Protein AF-A0AB72UAG9-F1 (afdb_monomer)

Solvent-accessible surface area (backbone atoms only — not comparable to full-atom values): 4149 Å² total; per-residue (Å²): 137,81,92,75,53,74,68,56,52,52,50,54,51,52,54,54,32,56,77,69,71,58,66,90,68,80,84,56,80,76,80,67,44,83,85,59,51,70,70,56,48,50,53,54,49,52,50,42,52,53,22,51,74,71,76,40,78,53,99,62,93,76,48,121

Structure (mmCIF, N/CA/C/O backbone):
data_AF-A0AB72UAG9-F1
#
_entry.id   AF-A0AB72UAG9-F1
#
loop_
_atom_site.group_PDB
_atom_site.id
_atom_site.type_symbol
_atom_site.label_atom_id
_atom_site.label_alt_id
_atom_site.label_comp_id
_atom_site.label_asym_id
_atom_site.label_entity_id
_atom_site.label_seq_id
_atom_site.pdbx_PDB_ins_code
_atom_site.Cartn_x
_atom_site.Cartn_y
_atom_site.Cartn_z
_atom_site.occupancy
_atom_site.B_iso_or_equiv
_atom_site.auth_seq_id
_atom_site.auth_comp_id
_atom_site.auth_asym_id
_atom_site.auth_atom_id
_atom_site.pdbx_PDB_model_num
ATOM 1 N N . MET A 1 1 ? -8.988 8.265 -23.174 1.00 64.81 1 MET A N 1
ATOM 2 C CA . MET A 1 1 ? -8.100 7.202 -22.646 1.00 64.81 1 MET A CA 1
ATOM 3 C C . MET A 1 1 ? -8.663 5.872 -23.105 1.00 64.81 1 MET A C 1
ATOM 5 O O . MET A 1 1 ? -9.877 5.772 -23.183 1.00 64.81 1 MET A O 1
ATOM 9 N N . ARG A 1 2 ? -7.816 4.914 -23.489 1.00 88.06 2 ARG A N 1
ATOM 10 C CA . ARG A 1 2 ? -8.265 3.578 -23.907 1.00 88.06 2 ARG A CA 1
ATOM 11 C C . ARG A 1 2 ? -8.216 2.657 -22.692 1.00 88.06 2 ARG A C 1
ATOM 13 O O . ARG A 1 2 ? -7.201 2.681 -21.994 1.00 88.06 2 ARG A O 1
ATOM 20 N N . ASP A 1 3 ? -9.271 1.886 -22.465 1.00 90.81 3 ASP A N 1
ATOM 21 C CA . ASP A 1 3 ? -9.292 0.894 -21.393 1.00 90.81 3 ASP A CA 1
ATOM 22 C C . ASP A 1 3 ? -8.272 -0.206 -21.685 1.00 90.81 3 ASP A C 1
ATOM 24 O O . ASP A 1 3 ? -8.077 -0.601 -22.839 1.00 90.81 3 ASP A O 1
ATOM 28 N N . ILE A 1 4 ? -7.582 -0.646 -20.636 1.00 94.06 4 ILE A N 1
ATOM 29 C CA . ILE A 1 4 ? -6.604 -1.729 -20.690 1.00 94.06 4 ILE A CA 1
ATOM 30 C C . ILE A 1 4 ? -6.862 -2.698 -19.546 1.00 94.06 4 ILE A C 1
ATOM 32 O O . ILE A 1 4 ? -7.303 -2.310 -18.462 1.00 94.06 4 ILE A O 1
ATOM 36 N N . THR A 1 5 ? -6.544 -3.956 -19.794 1.00 95.62 5 THR A N 1
ATOM 37 C CA . THR A 1 5 ? -6.557 -5.016 -18.788 1.00 95.62 5 THR A CA 1
ATOM 38 C C . THR A 1 5 ? -5.384 -4.870 -17.813 1.00 95.62 5 THR A C 1
ATOM 40 O O . THR A 1 5 ? -4.390 -4.177 -18.075 1.00 95.62 5 THR A O 1
ATOM 43 N N . ILE A 1 6 ? -5.478 -5.543 -16.666 1.00 92.81 6 ILE A N 1
ATOM 44 C CA . ILE A 1 6 ? -4.396 -5.575 -15.670 1.00 92.81 6 ILE A CA 1
ATOM 45 C C . ILE A 1 6 ? -3.162 -6.274 -16.259 1.00 92.81 6 ILE A C 1
ATOM 47 O O . ILE A 1 6 ? -2.025 -5.867 -16.008 1.00 92.81 6 ILE A O 1
ATOM 51 N N . GLU A 1 7 ? -3.377 -7.289 -17.089 1.00 95.06 7 GLU A N 1
ATOM 52 C CA . GLU A 1 7 ? -2.348 -8.058 -17.778 1.00 95.06 7 GLU A CA 1
ATOM 53 C C . GLU A 1 7 ? -1.572 -7.186 -18.771 1.00 95.06 7 GLU A C 1
ATOM 55 O O . GLU A 1 7 ? -0.335 -7.202 -18.788 1.00 95.06 7 GLU A O 1
ATOM 60 N N . GLU A 1 8 ? -2.283 -6.372 -19.555 1.00 94.94 8 GLU A N 1
ATOM 61 C CA . GLU A 1 8 ? -1.683 -5.410 -20.483 1.00 94.94 8 GLU A CA 1
ATOM 62 C C . GLU A 1 8 ? -0.900 -4.326 -19.744 1.00 94.94 8 GLU A C 1
ATOM 64 O O . GLU A 1 8 ? 0.211 -3.970 -20.152 1.00 94.94 8 GLU A O 1
ATOM 69 N N . LEU A 1 9 ? -1.438 -3.822 -18.631 1.00 94.75 9 LEU A N 1
ATOM 70 C CA . LEU A 1 9 ? -0.723 -2.873 -17.784 1.00 94.75 9 LEU A CA 1
ATOM 71 C C . LEU A 1 9 ? 0.576 -3.490 -17.246 1.00 94.75 9 LEU A C 1
ATOM 73 O O . LEU A 1 9 ? 1.638 -2.868 -17.330 1.00 94.75 9 LEU A O 1
ATOM 77 N N . ALA A 1 10 ? 0.524 -4.730 -16.755 1.00 92.19 10 ALA A N 1
ATOM 78 C CA . ALA A 1 10 ? 1.698 -5.441 -16.261 1.00 92.19 10 ALA A CA 1
ATOM 79 C C . ALA A 1 10 ? 2.752 -5.652 -17.363 1.00 92.19 10 ALA A C 1
ATOM 81 O O . ALA A 1 10 ? 3.949 -5.497 -17.108 1.00 92.19 10 ALA A O 1
ATOM 82 N N . ALA A 1 11 ? 2.330 -5.958 -18.594 1.00 94.56 11 ALA A N 1
AT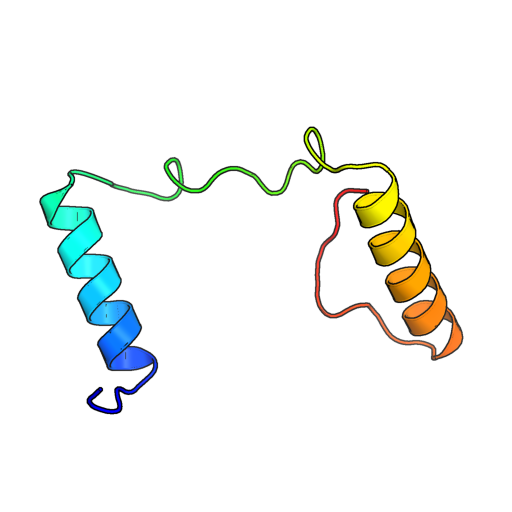OM 83 C CA . ALA A 1 11 ? 3.228 -6.097 -19.739 1.00 94.56 11 ALA A CA 1
ATOM 84 C C . ALA A 1 11 ? 3.937 -4.778 -20.080 1.00 94.56 11 ALA A C 1
ATOM 86 O O . ALA A 1 11 ? 5.162 -4.760 -20.223 1.00 94.56 11 ALA A O 1
ATOM 87 N N . ARG A 1 12 ? 3.196 -3.663 -20.116 1.00 93.81 12 ARG A N 1
ATOM 88 C CA . ARG A 1 12 ? 3.766 -2.326 -20.355 1.00 93.81 12 ARG A CA 1
ATOM 89 C C . ARG A 1 12 ? 4.769 -1.925 -19.278 1.00 93.81 12 ARG A C 1
ATOM 91 O O . ARG A 1 12 ? 5.827 -1.387 -19.598 1.00 93.81 12 ARG A O 1
ATOM 98 N N . ILE A 1 13 ? 4.467 -2.218 -18.011 1.00 91.31 13 ILE A N 1
ATOM 99 C CA . ILE A 1 13 ? 5.390 -1.966 -16.897 1.00 91.31 13 ILE A CA 1
ATOM 100 C C . ILE A 1 13 ? 6.677 -2.776 -17.081 1.00 91.31 13 ILE A C 1
ATOM 102 O O . ILE A 1 13 ? 7.762 -2.214 -16.951 1.00 91.31 13 ILE A O 1
ATOM 106 N N . ARG A 1 14 ? 6.590 -4.070 -17.421 1.00 90.25 14 ARG A N 1
ATOM 107 C CA . ARG A 1 14 ? 7.781 -4.907 -17.668 1.00 90.25 14 ARG A CA 1
ATOM 108 C C . ARG A 1 14 ? 8.654 -4.349 -18.792 1.00 90.25 14 ARG A C 1
ATOM 110 O O . ARG A 1 14 ? 9.863 -4.249 -18.609 1.00 90.25 14 ARG A O 1
ATOM 117 N N . GLN A 1 15 ? 8.045 -3.942 -19.905 1.00 93.06 15 GLN A N 1
ATOM 118 C CA . GLN A 1 15 ? 8.764 -3.340 -21.028 1.00 93.06 15 GLN A CA 1
ATOM 119 C C . GLN A 1 15 ? 9.483 -2.051 -20.609 1.00 93.06 15 GLN A C 1
ATOM 121 O O . GLN A 1 15 ? 10.686 -1.918 -20.817 1.00 93.06 15 GLN A O 1
ATOM 126 N N . LYS A 1 16 ? 8.777 -1.135 -19.936 1.00 92.31 16 LYS A N 1
ATOM 127 C CA . LYS A 1 16 ? 9.362 0.125 -19.457 1.00 92.31 16 LYS A CA 1
ATOM 128 C C . LYS A 1 16 ? 10.505 -0.085 -18.468 1.00 92.31 16 LYS A C 1
ATOM 130 O O . LYS A 1 16 ? 11.486 0.647 -18.506 1.00 92.31 16 LYS A O 1
ATOM 135 N N . ARG A 1 17 ? 10.407 -1.090 -17.595 1.00 90.56 17 ARG A N 1
ATOM 136 C CA . ARG A 1 17 ? 11.498 -1.447 -16.675 1.00 90.56 17 ARG A CA 1
ATOM 137 C C . ARG A 1 17 ? 12.743 -1.910 -17.425 1.00 90.56 17 ARG A C 1
ATOM 139 O O . ARG A 1 17 ? 13.834 -1.471 -17.081 1.00 90.56 17 ARG A O 1
ATOM 146 N N . ALA A 1 18 ? 12.573 -2.743 -18.453 1.00 90.00 18 ALA A N 1
ATOM 147 C CA . ALA A 1 18 ? 13.678 -3.202 -19.291 1.00 90.00 18 ALA A CA 1
ATOM 148 C C . ALA A 1 18 ? 14.348 -2.038 -20.043 1.00 90.00 18 ALA A C 1
ATOM 150 O O . ALA A 1 18 ? 15.571 -1.942 -20.030 1.00 90.00 18 ALA A O 1
ATOM 151 N N . GLU A 1 19 ? 13.562 -1.116 -20.614 1.00 93.38 19 GLU A N 1
ATOM 152 C CA . GLU A 1 19 ? 14.069 0.105 -21.271 1.00 93.38 19 GLU A CA 1
ATOM 153 C C . GLU A 1 19 ? 14.906 0.983 -20.327 1.00 93.38 19 GLU A C 1
ATOM 155 O O . GLU A 1 19 ? 15.875 1.606 -20.751 1.00 93.38 19 GLU A O 1
ATOM 160 N N . LEU A 1 20 ? 14.552 1.018 -19.040 1.00 91.31 20 LEU A N 1
ATOM 161 C CA . LEU A 1 20 ? 15.260 1.783 -18.009 1.00 91.31 20 LEU A CA 1
ATOM 162 C C . L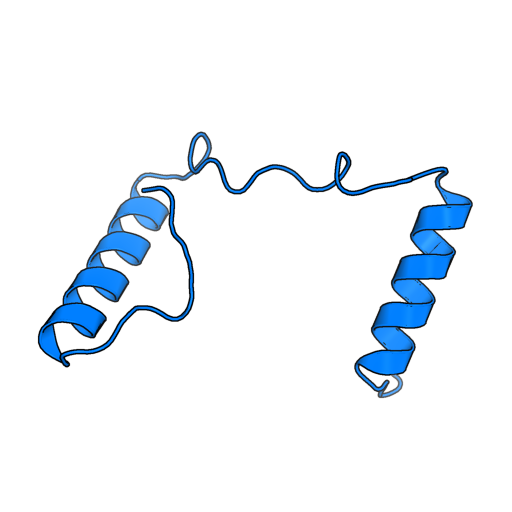EU A 1 20 ? 16.432 1.016 -17.370 1.00 91.31 20 LEU A C 1
ATOM 164 O O . LEU A 1 20 ? 17.048 1.525 -16.435 1.00 91.31 20 LEU A O 1
ATOM 168 N N . GLY A 1 21 ? 16.724 -0.212 -17.814 1.00 90.69 21 GLY A N 1
ATOM 169 C CA . GLY A 1 21 ? 17.755 -1.063 -17.209 1.00 90.69 21 GLY A CA 1
ATOM 170 C C . GLY A 1 21 ? 17.434 -1.514 -15.776 1.00 90.69 21 GLY A C 1
ATOM 171 O O . GLY A 1 21 ? 18.326 -1.947 -15.048 1.00 90.69 21 GLY A O 1
ATOM 172 N N . LEU A 1 22 ? 16.171 -1.414 -15.349 1.00 86.25 22 LEU A N 1
ATOM 173 C CA . LEU A 1 22 ? 15.731 -1.791 -14.007 1.00 86.25 22 LEU A CA 1
ATOM 174 C C . LEU A 1 22 ? 15.507 -3.304 -13.934 1.00 86.25 22 LEU A C 1
ATOM 176 O O . LEU A 1 22 ? 14.568 -3.843 -14.525 1.00 86.25 22 LEU A O 1
ATOM 180 N N . SER A 1 23 ? 16.341 -3.989 -13.155 1.00 80.94 23 SER A N 1
ATOM 181 C CA . SER A 1 23 ? 16.225 -5.421 -12.873 1.00 80.94 23 SER A CA 1
ATOM 182 C C . SER A 1 23 ? 15.920 -5.683 -11.391 1.00 80.94 23 SER A C 1
ATOM 184 O O . SER A 1 23 ? 16.227 -4.883 -10.506 1.00 80.94 23 SER A O 1
ATOM 186 N N . GLY A 1 24 ? 15.257 -6.806 -11.099 1.00 78.38 24 GLY A N 1
ATOM 187 C CA . GLY A 1 24 ? 14.906 -7.188 -9.726 1.00 78.38 24 GLY A CA 1
ATOM 188 C C . GLY A 1 24 ? 13.812 -6.317 -9.092 1.00 78.38 24 GLY A C 1
ATOM 189 O O . GLY A 1 24 ? 12.937 -5.811 -9.790 1.00 78.38 24 GLY A O 1
ATOM 190 N N . LYS A 1 25 ? 13.826 -6.202 -7.754 1.00 70.69 25 LYS A N 1
ATOM 191 C CA . LYS A 1 25 ? 12.865 -5.417 -6.942 1.00 70.69 25 LYS A CA 1
ATOM 192 C C . LYS A 1 25 ? 13.510 -4.222 -6.217 1.00 70.69 25 LYS A C 1
ATOM 194 O O . LYS A 1 25 ? 12.856 -3.593 -5.392 1.00 70.69 25 LYS A O 1
ATOM 199 N N . GLY A 1 26 ? 14.795 -3.952 -6.467 1.00 68.00 26 GLY A N 1
ATOM 200 C CA . GLY A 1 26 ? 15.585 -2.961 -5.718 1.00 68.00 26 GLY A CA 1
ATOM 201 C C . GLY A 1 26 ? 15.235 -1.503 -6.028 1.00 68.00 26 GLY A C 1
ATOM 202 O O . GLY A 1 26 ? 15.585 -0.607 -5.270 1.00 68.00 26 GLY A O 1
ATOM 203 N N . ASP A 1 27 ? 14.517 -1.273 -7.122 1.00 71.38 27 ASP A N 1
ATOM 204 C CA . ASP A 1 27 ? 14.017 0.029 -7.558 1.00 71.38 27 ASP A CA 1
ATOM 205 C C . ASP A 1 27 ? 12.694 0.425 -6.880 1.00 71.38 27 ASP A C 1
ATOM 207 O O . ASP A 1 27 ? 12.318 1.598 -6.863 1.00 71.38 27 ASP A O 1
ATOM 211 N N . VAL A 1 28 ? 11.994 -0.538 -6.274 1.00 71.44 28 VAL A N 1
ATOM 212 C CA . VAL A 1 28 ? 10.823 -0.264 -5.445 1.00 71.44 28 VAL A CA 1
ATOM 213 C C . VAL A 1 28 ? 11.308 0.123 -4.057 1.00 71.44 28 VAL A C 1
ATOM 215 O O . VAL A 1 28 ? 11.948 -0.665 -3.361 1.00 71.44 28 VAL A O 1
ATOM 218 N N . GLN A 1 29 ? 10.971 1.337 -3.618 1.00 68.00 29 GLN A N 1
ATOM 219 C CA . GLN A 1 29 ? 11.275 1.732 -2.250 1.00 68.00 29 GLN A CA 1
ATOM 220 C C . GLN A 1 29 ? 10.624 0.767 -1.249 1.00 68.00 29 GLN A C 1
ATOM 222 O O . GLN A 1 29 ? 9.422 0.502 -1.349 1.00 68.00 29 GLN A O 1
ATOM 227 N N . PRO A 1 30 ? 11.371 0.294 -0.235 1.00 72.25 30 PRO A N 1
ATOM 228 C CA . PRO A 1 30 ? 10.802 -0.522 0.822 1.00 72.25 30 PRO A CA 1
ATOM 229 C C . PRO A 1 30 ? 9.647 0.210 1.507 1.00 72.25 30 PRO A C 1
ATOM 231 O O . PRO A 1 30 ? 9.747 1.405 1.803 1.00 72.25 30 PRO A O 1
ATOM 234 N N . ASN A 1 31 ? 8.581 -0.520 1.845 1.00 75.69 31 ASN A N 1
ATOM 235 C CA . ASN A 1 31 ? 7.500 -0.018 2.696 1.00 75.69 31 ASN A CA 1
ATOM 236 C C . ASN A 1 31 ? 7.970 0.087 4.164 1.00 75.69 31 ASN A C 1
ATOM 238 O O . ASN A 1 31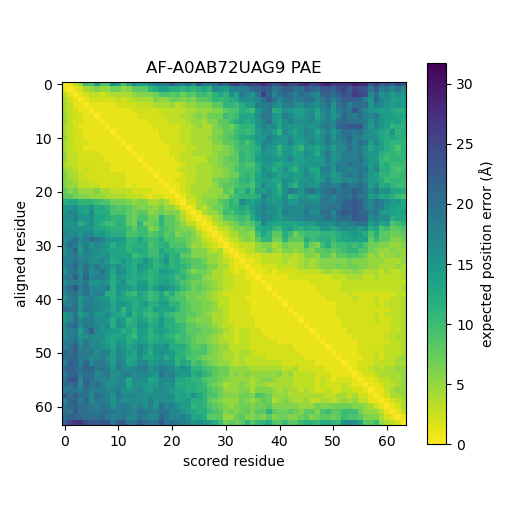 ? 7.443 -0.573 5.058 1.00 75.69 31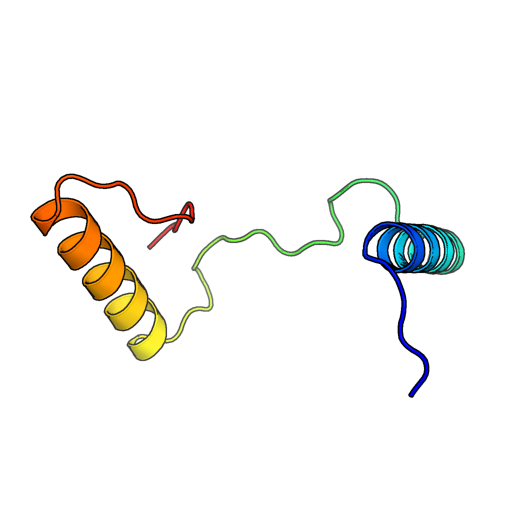 ASN A O 1
ATOM 242 N N . SER A 1 32 ? 9.015 0.881 4.408 1.00 79.56 32 SER A N 1
ATOM 243 C CA . SER A 1 32 ? 9.718 0.984 5.692 1.00 79.56 32 SER A CA 1
ATOM 244 C C . SER A 1 32 ? 8.986 1.832 6.725 1.00 79.56 32 SER A C 1
ATOM 246 O O . SER A 1 32 ? 9.391 1.865 7.876 1.00 79.56 32 SER A O 1
ATOM 248 N N . GLY A 1 33 ? 7.965 2.592 6.323 1.00 82.00 33 GLY A N 1
ATOM 249 C CA . GLY A 1 33 ? 7.269 3.526 7.213 1.00 82.00 33 GLY A CA 1
ATOM 250 C C . GLY A 1 33 ? 8.077 4.772 7.611 1.00 82.00 33 GLY A C 1
ATOM 251 O O . GLY A 1 33 ? 7.466 5.781 7.953 1.00 82.00 33 GLY A O 1
ATOM 252 N N . ARG A 1 34 ? 9.414 4.774 7.454 1.00 83.00 34 ARG A N 1
ATOM 253 C CA . ARG A 1 34 ? 10.346 5.825 7.923 1.00 83.00 34 ARG A CA 1
ATOM 254 C C . ARG A 1 34 ? 9.943 7.254 7.549 1.00 83.00 34 ARG A C 1
ATOM 256 O O . ARG A 1 34 ? 10.152 8.173 8.330 1.00 83.00 34 ARG A O 1
ATOM 263 N N . ARG A 1 35 ? 9.393 7.455 6.349 1.00 83.94 35 ARG A N 1
ATOM 264 C CA . ARG A 1 35 ? 9.018 8.781 5.820 1.00 83.94 35 ARG A CA 1
ATOM 265 C C . ARG A 1 35 ? 7.541 9.137 6.001 1.00 83.94 35 ARG A C 1
ATOM 267 O O . ARG A 1 35 ? 7.081 10.129 5.444 1.00 83.94 35 ARG A O 1
ATOM 274 N N . ARG A 1 36 ? 6.762 8.337 6.734 1.00 88.12 36 ARG A N 1
ATOM 275 C CA . ARG A 1 36 ? 5.335 8.621 6.919 1.00 88.12 36 ARG A CA 1
ATOM 276 C C . ARG A 1 36 ? 5.133 9.804 7.853 1.00 88.12 36 ARG A C 1
ATOM 278 O O . ARG A 1 36 ? 5.671 9.854 8.964 1.00 88.12 36 ARG A O 1
ATOM 285 N N . THR A 1 37 ? 4.264 10.705 7.417 1.00 91.88 37 THR A N 1
ATOM 286 C CA . THR A 1 37 ? 3.719 11.761 8.264 1.00 91.88 37 THR A CA 1
ATOM 287 C C . THR A 1 37 ? 2.986 11.158 9.464 1.00 91.88 37 THR A C 1
ATOM 289 O O . THR A 1 37 ? 2.518 10.013 9.426 1.00 91.88 37 THR A O 1
ATOM 292 N N . GLN A 1 38 ? 2.847 11.944 10.531 1.00 92.50 38 GLN A N 1
ATOM 293 C CA . GLN A 1 38 ? 2.097 11.518 11.712 1.00 92.50 38 GLN A CA 1
ATOM 294 C C . GLN A 1 38 ? 0.630 11.213 11.372 1.00 92.50 38 GLN A C 1
ATOM 296 O O . GLN A 1 38 ? 0.082 10.217 11.843 1.00 92.50 38 GLN A O 1
ATOM 301 N N . SER A 1 39 ? 0.021 12.011 10.486 1.00 94.50 39 SER A N 1
ATOM 302 C CA . SER A 1 39 ? -1.349 11.791 10.010 1.00 94.50 39 SER A CA 1
ATOM 303 C C . SER A 1 39 ? -1.515 10.423 9.348 1.00 94.50 39 SER A C 1
ATOM 305 O O . SER A 1 39 ? -2.456 9.693 9.660 1.00 94.50 39 SER A O 1
ATOM 307 N N . LYS A 1 40 ? -0.563 10.013 8.498 1.00 91.44 40 LYS A N 1
ATOM 308 C CA . LYS A 1 40 ? -0.608 8.700 7.847 1.00 91.44 40 LYS A CA 1
ATOM 309 C C . LYS A 1 40 ? -0.425 7.560 8.848 1.00 91.44 40 LYS A C 1
ATOM 311 O O . LYS A 1 40 ? -1.109 6.549 8.726 1.00 91.44 40 LYS A O 1
ATOM 316 N N . ARG A 1 41 ? 0.464 7.709 9.837 1.00 91.75 41 ARG A N 1
ATOM 317 C CA . ARG A 1 41 ? 0.656 6.703 10.900 1.00 91.75 41 ARG A CA 1
ATOM 318 C C . ARG A 1 41 ? -0.606 6.506 11.737 1.00 91.75 41 ARG A C 1
ATOM 320 O O . ARG A 1 41 ? -0.972 5.370 12.019 1.00 91.75 41 ARG A O 1
ATOM 327 N N . ASN A 1 42 ? -1.288 7.591 12.094 1.00 93.88 42 ASN A N 1
ATOM 328 C CA . ASN A 1 42 ? -2.549 7.525 12.834 1.00 93.88 42 ASN A CA 1
ATOM 329 C C . ASN A 1 42 ? -3.640 6.833 12.012 1.00 93.88 42 ASN A C 1
ATOM 331 O O . ASN A 1 42 ? -4.278 5.914 12.508 1.00 93.88 42 ASN A O 1
ATOM 335 N N . LEU A 1 43 ? -3.785 7.192 10.732 1.00 93.06 43 LEU A N 1
ATOM 336 C CA . LEU A 1 43 ? -4.741 6.534 9.839 1.00 93.06 43 LEU A CA 1
ATOM 337 C C . LEU A 1 43 ? -4.519 5.015 9.769 1.00 93.06 43 LEU A C 1
ATOM 339 O O . LEU A 1 43 ? -5.469 4.250 9.887 1.00 93.06 43 LEU A O 1
ATOM 343 N N . LEU A 1 44 ? -3.270 4.572 9.583 1.00 92.00 44 LEU A N 1
ATOM 344 C CA . LEU A 1 44 ? -2.957 3.143 9.483 1.00 92.00 44 LEU A CA 1
ATOM 345 C C . LEU A 1 44 ? -3.236 2.392 10.791 1.00 92.00 44 LEU A C 1
ATOM 347 O O . LEU A 1 44 ? -3.732 1.270 10.730 1.00 92.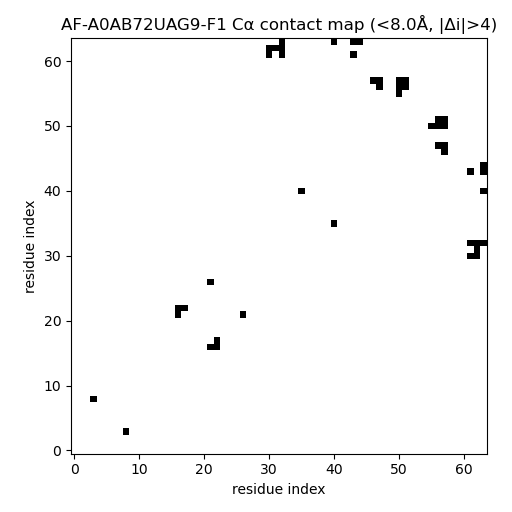00 44 LEU A O 1
ATOM 351 N N . ARG A 1 45 ? -2.964 3.010 11.948 1.00 91.50 45 ARG A N 1
ATOM 352 C CA . ARG A 1 45 ? -3.316 2.444 13.260 1.00 91.50 45 ARG A CA 1
ATOM 353 C C . ARG A 1 45 ? -4.825 2.305 13.426 1.00 91.50 45 ARG A C 1
ATOM 355 O O . ARG A 1 45 ? -5.286 1.215 13.729 1.00 91.50 45 ARG A O 1
ATOM 362 N N . ASN 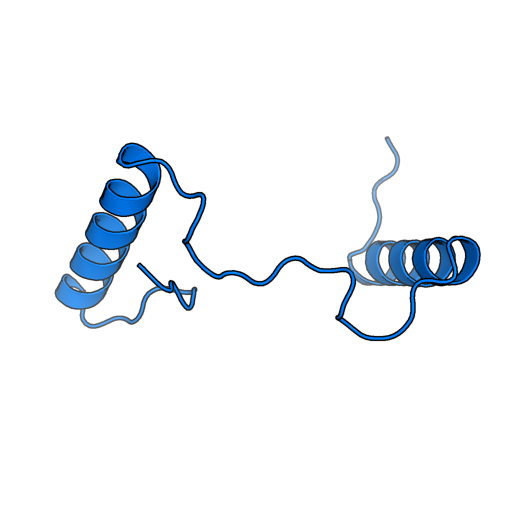A 1 46 ? -5.589 3.348 13.104 1.00 93.69 46 ASN A N 1
ATOM 363 C CA . ASN A 1 46 ? -7.048 3.310 13.209 1.00 93.69 46 ASN A CA 1
ATOM 364 C C . ASN A 1 46 ? -7.663 2.209 12.331 1.00 93.69 46 ASN A C 1
ATOM 366 O O . ASN A 1 46 ? -8.586 1.524 12.755 1.00 93.69 46 ASN A O 1
ATOM 370 N N . ILE A 1 47 ? -7.146 2.009 11.112 1.00 92.12 47 ILE A N 1
ATOM 371 C CA . ILE A 1 47 ? -7.621 0.928 10.233 1.00 92.12 47 ILE A CA 1
ATOM 372 C C . ILE A 1 47 ? -7.304 -0.448 10.833 1.00 92.12 47 ILE A C 1
ATOM 374 O O . ILE A 1 47 ? -8.148 -1.339 10.782 1.00 92.12 47 ILE A O 1
ATOM 378 N N . ALA A 1 48 ? -6.109 -0.626 11.402 1.00 92.19 48 ALA A N 1
ATOM 379 C CA . ALA A 1 48 ? -5.731 -1.877 12.052 1.00 92.19 48 ALA A CA 1
ATOM 380 C C . ALA A 1 48 ? -6.592 -2.164 13.294 1.00 92.19 48 ALA A C 1
ATOM 382 O O . ALA A 1 48 ? -7.043 -3.290 13.475 1.00 92.19 48 ALA A O 1
ATOM 383 N N . GLU A 1 49 ? -6.877 -1.144 14.105 1.00 93.50 49 GLU A N 1
ATOM 384 C CA . GLU A 1 49 ? -7.767 -1.247 15.267 1.00 93.50 49 GLU A CA 1
ATOM 385 C C . GLU A 1 49 ? -9.200 -1.610 14.865 1.00 93.50 49 GLU A C 1
ATOM 387 O O . GLU A 1 49 ? -9.813 -2.468 15.495 1.00 93.50 49 GLU A O 1
ATOM 392 N N . LEU A 1 50 ? -9.733 -0.999 13.803 1.00 95.44 50 LEU A N 1
ATOM 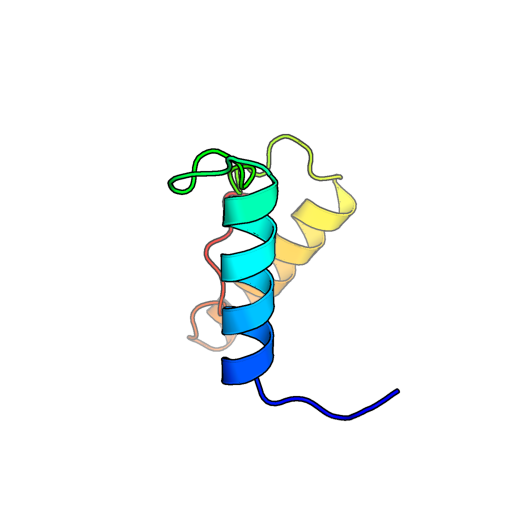393 C CA . LEU A 1 50 ? -11.058 -1.331 13.273 1.00 95.44 50 LEU A CA 1
ATOM 394 C C . LEU A 1 50 ? -11.119 -2.769 12.752 1.00 95.44 50 LEU A C 1
ATOM 396 O O . LEU A 1 50 ? -12.052 -3.494 13.076 1.00 95.44 50 LEU A O 1
ATOM 400 N N . ALA A 1 51 ? -10.108 -3.202 11.995 1.00 92.94 51 ALA A N 1
ATOM 401 C CA . ALA A 1 51 ? -10.037 -4.580 11.519 1.00 92.94 51 ALA A CA 1
ATOM 402 C C . ALA A 1 51 ? -10.007 -5.568 12.698 1.00 92.94 51 ALA A C 1
ATOM 404 O O . ALA A 1 51 ? -10.787 -6.518 12.714 1.00 92.94 51 ALA A O 1
ATOM 405 N N . ALA A 1 52 ? -9.192 -5.289 13.721 1.00 92.94 52 ALA A N 1
ATOM 406 C CA . ALA A 1 52 ? -9.100 -6.119 14.918 1.00 92.94 52 ALA A CA 1
ATOM 407 C C . ALA A 1 52 ? -10.424 -6.188 15.698 1.00 92.94 52 ALA A C 1
ATOM 409 O O . ALA A 1 52 ? -10.799 -7.266 16.156 1.00 92.94 52 ALA A O 1
ATOM 410 N N . ARG A 1 53 ? -11.158 -5.071 15.815 1.00 94.88 53 ARG A N 1
ATOM 411 C CA . ARG A 1 53 ? -12.502 -5.043 16.428 1.00 94.88 53 ARG A CA 1
ATOM 412 C C . ARG A 1 53 ? -13.493 -5.945 15.701 1.00 94.88 53 ARG A C 1
ATOM 414 O O . ARG A 1 53 ? -14.305 -6.592 16.350 1.00 94.88 53 ARG A O 1
ATOM 421 N N . ASP A 1 54 ? -13.377 -6.025 14.382 1.00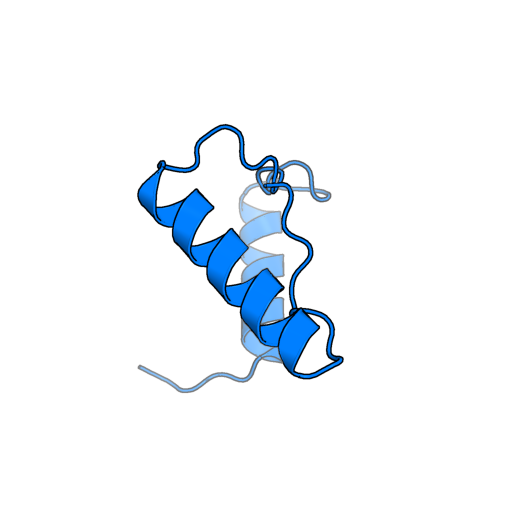 94.44 54 ASP A N 1
ATOM 422 C CA . ASP A 1 54 ? -14.215 -6.881 13.543 1.00 94.44 54 ASP A CA 1
ATOM 423 C C . ASP A 1 54 ? -13.696 -8.330 13.453 1.00 94.44 54 ASP A C 1
ATOM 425 O O . ASP A 1 54 ? -14.225 -9.121 12.672 1.00 94.44 54 ASP A O 1
ATOM 429 N N . GLY A 1 55 ? -12.638 -8.686 14.195 1.00 94.88 55 GLY A N 1
ATOM 430 C CA . GLY A 1 55 ? -12.016 -10.013 14.143 1.00 94.88 55 GLY A CA 1
ATOM 431 C C . GLY A 1 55 ? -11.320 -10.320 12.813 1.00 94.88 55 GLY A C 1
ATOM 432 O O . GLY A 1 55 ? -11.180 -11.485 12.443 1.00 94.88 55 GLY A O 1
ATOM 433 N N . ARG A 1 56 ? -10.912 -9.290 12.064 1.00 94.50 56 ARG A N 1
ATOM 434 C CA . ARG A 1 56 ? -10.274 -9.400 10.745 1.00 94.50 56 ARG A CA 1
ATOM 435 C C . ARG A 1 56 ? -8.858 -8.838 10.769 1.00 94.50 56 ARG A C 1
ATOM 437 O O . ARG A 1 56 ? -8.530 -7.943 11.543 1.00 94.50 56 ARG A O 1
ATOM 444 N N . GLU A 1 57 ? -8.022 -9.309 9.851 1.00 90.06 57 GLU A N 1
ATOM 445 C CA . GLU A 1 57 ? -6.741 -8.660 9.581 1.00 90.06 57 GLU A CA 1
ATOM 446 C C . GLU A 1 57 ? -6.903 -7.531 8.550 1.00 90.06 57 GLU A C 1
ATOM 448 O O . GLU A 1 57 ? -7.705 -7.647 7.615 1.00 90.06 57 GLU A O 1
ATOM 453 N N . PRO A 1 58 ? -6.149 -6.425 8.678 1.00 86.94 58 PRO A N 1
ATOM 454 C CA . PRO A 1 58 ? -6.112 -5.404 7.643 1.00 86.94 58 PRO A CA 1
ATOM 455 C C . PRO A 1 58 ? -5.509 -5.981 6.348 1.00 86.94 58 PRO A C 1
ATOM 457 O O . PRO A 1 58 ? -4.550 -6.751 6.401 1.00 86.94 58 PRO A O 1
ATOM 460 N N . PRO A 1 59 ? -5.983 -5.563 5.158 1.00 81.50 59 PRO A N 1
ATOM 461 C CA . PRO A 1 59 ? -5.561 -6.126 3.868 1.00 81.50 59 PRO A CA 1
ATOM 462 C C . PRO A 1 59 ? -4.137 -5.711 3.445 1.00 81.50 59 PRO A C 1
ATOM 464 O O . PRO A 1 59 ? -3.758 -5.830 2.282 1.00 81.50 59 PRO A O 1
ATOM 467 N N . PHE A 1 60 ? -3.341 -5.170 4.366 1.00 80.56 60 PHE A N 1
ATOM 468 C CA . PHE A 1 60 ? -1.992 -4.691 4.117 1.00 80.56 60 PHE A CA 1
ATOM 469 C C . PHE A 1 60 ? -1.073 -5.013 5.297 1.00 80.56 60 PHE A C 1
ATOM 471 O O . PHE A 1 60 ? -1.448 -4.884 6.459 1.00 80.56 60 PHE A O 1
ATOM 478 N N . LYS A 1 61 ? 0.192 -5.327 4.996 1.00 75.00 61 LYS A N 1
ATOM 479 C CA . LYS A 1 61 ? 1.262 -5.327 6.000 1.00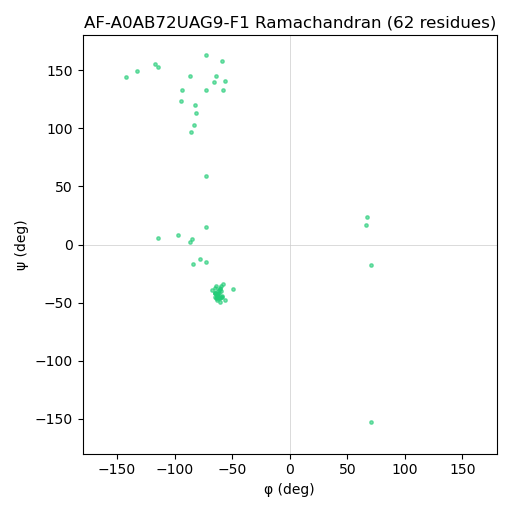 75.00 61 LYS A CA 1
ATOM 480 C C . LYS A 1 61 ? 1.794 -3.907 6.171 1.00 75.00 61 LYS A C 1
ATOM 482 O O . LYS A 1 61 ? 2.534 -3.400 5.323 1.00 75.00 61 LYS A O 1
ATOM 487 N N . ALA A 1 62 ? 1.394 -3.248 7.255 1.00 71.31 62 ALA A N 1
ATOM 488 C CA . ALA A 1 62 ? 1.944 -1.957 7.647 1.00 71.31 62 ALA A CA 1
ATOM 489 C C . ALA A 1 62 ? 3.080 -2.139 8.659 1.00 71.31 62 ALA A C 1
ATOM 491 O O . ALA A 1 62 ? 2.882 -2.690 9.733 1.00 71.31 62 ALA A O 1
ATOM 492 N N . ASN A 1 63 ? 4.255 -1.604 8.331 1.00 67.12 63 ASN A N 1
ATOM 493 C CA . ASN A 1 63 ? 5.305 -1.319 9.311 1.00 67.12 63 ASN A CA 1
ATOM 494 C C . ASN A 1 63 ? 5.025 0.064 9.898 1.00 67.12 63 ASN A C 1
ATOM 496 O O . ASN A 1 63 ? 5.279 1.041 9.194 1.00 67.12 63 ASN A O 1
ATOM 500 N N . TYR A 1 64 ? 4.370 0.146 11.056 1.00 63.28 64 TYR A N 1
ATOM 501 C CA . TYR A 1 64 ? 3.880 1.401 11.651 1.00 63.28 64 TYR A CA 1
ATOM 502 C C . TYR A 1 64 ? 4.993 2.400 11.971 1.00 63.28 64 TYR A C 1
ATOM 504 O O . TYR A 1 64 ? 6.055 1.966 12.460 1.00 63.28 64 TYR A O 1
#

Mean predicted aligned error: 9.24 Å

Radius of gyration: 17.09 Å; Cα contacts (8 Å, |Δi|>4): 24; chains: 1; bounding box: 32×22×40 Å

pLDDT: mean 86.78, std 9.22, range [63.28, 95.62]

Sequence (64 aa):
MRDITIEELAARIRQKRAELGLSGKGDVQPNSGRRRTQSKRNLLRNIAELAARDGREPPFKANY

Organism: NCBI:txid1123366

Secondary structure (DSSP, 8-state):
-----HHHHHHHHHHHHHHTT--TTTTSPP---TT--HHHHHHHHHHHHHHHHTT---SS----

Foldseek 3Di:
DDDDDPVVVVVVVVVVCVVVVHDDCPPPDDLQCPPDDPVVVVVVVVQQVVQVVVVHGDPDDHPD